Protein AF-A0A9D7X312-F1 (afdb_monomer)

Radius of gyration: 18.7 Å; Cα contacts (8 Å, |Δi|>4): 44; chains: 1; bounding box: 41×42×53 Å

Mean predicted aligned error: 10.69 Å

Nearest PDB structures (foldseek):
  6k4e-assembly1_A  TM=8.139E-01  e=5.461E-02  Pseudomonas aeruginosa
  6k4e-assembly1_B  TM=8.209E-01  e=1.145E-01 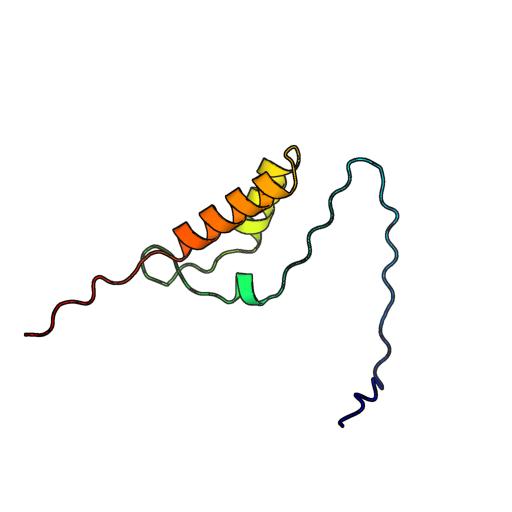 Pseudomonas aeruginosa
  3j94-assembly1_D  TM=6.516E-01  e=6.088E+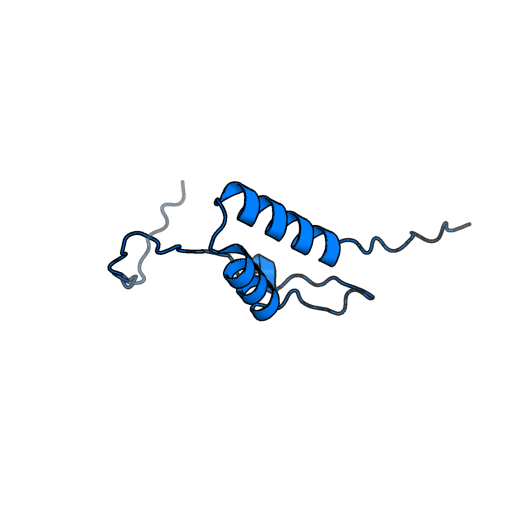00  Cricetulus griseus
  3j96-assembly1_F  TM=6.619E-01  e=6.513E+00  Cricetulus griseus

pLDDT: mean 76.4, std 15.76, range [38.5, 93.75]

Foldseek 3Di:
DDDPPPPDDDDDDDDDDDPLDDDDDDDCVQQPAFFADPSHDGPHPVVLVVLCVVCSPDDPVVSVVSSVVVSVVRHPPDDPPPPDD

Secondary structure (DSSP, 8-state):
-------SPPPP---PPPTT-------TTTTT-EESTTS-EE--HHHHHHHHHHHTTS-HHHHHHHHHHHHHHHH----------

Structure (mmCIF, N/CA/C/O backbone):
data_AF-A0A9D7X312-F1
#
_entry.id   AF-A0A9D7X312-F1
#
loop_
_atom_site.group_PDB
_atom_site.id
_atom_site.type_symbol
_atom_site.label_atom_id
_atom_site.label_alt_id
_atom_site.label_comp_id
_atom_site.label_asym_id
_atom_site.label_entity_id
_atom_site.label_seq_id
_atom_site.pdbx_PDB_ins_code
_atom_site.Cartn_x
_atom_site.Cartn_y
_atom_site.Cartn_z
_atom_site.occupancy
_atom_site.B_iso_or_equiv
_atom_site.auth_seq_id
_atom_site.auth_comp_id
_atom_site.auth_asym_id
_atom_site.auth_atom_id
_atom_site.pdbx_PDB_model_num
ATOM 1 N N . MET A 1 1 ? -4.517 -35.452 9.951 1.00 38.50 1 MET A N 1
ATOM 2 C CA . MET A 1 1 ? -5.177 -34.157 10.221 1.00 38.50 1 MET A CA 1
ATOM 3 C C . MET A 1 1 ? -4.402 -33.486 11.341 1.00 38.50 1 MET A C 1
ATOM 5 O O . MET A 1 1 ? -4.554 -33.884 12.486 1.00 38.50 1 MET A O 1
ATOM 9 N N . ALA A 1 2 ? -3.468 -32.591 11.012 1.00 43.06 2 ALA A N 1
ATOM 10 C CA . ALA A 1 2 ? -2.700 -31.870 12.023 1.00 43.06 2 ALA A CA 1
ATOM 11 C C . ALA A 1 2 ? -3.534 -30.674 12.490 1.00 43.06 2 ALA A C 1
ATOM 13 O O . ALA A 1 2 ? -3.745 -29.731 11.732 1.00 43.06 2 ALA A O 1
ATOM 14 N N . ILE A 1 3 ? -4.051 -30.747 13.714 1.00 51.75 3 ILE A N 1
ATOM 15 C CA . ILE A 1 3 ? -4.676 -29.607 14.381 1.00 51.75 3 ILE A CA 1
ATOM 16 C C . ILE A 1 3 ? -3.520 -28.724 14.845 1.00 51.75 3 ILE A C 1
ATOM 18 O O . ILE A 1 3 ? -2.736 -29.122 15.707 1.00 51.75 3 ILE A O 1
ATOM 22 N N . PHE A 1 4 ? -3.366 -27.553 14.228 1.00 60.28 4 PHE A N 1
ATOM 23 C CA . PHE A 1 4 ? -2.408 -26.550 14.674 1.00 60.28 4 PHE A CA 1
ATOM 24 C C . PHE A 1 4 ? -2.879 -26.028 16.038 1.00 60.28 4 PHE A C 1
ATOM 26 O O . PHE A 1 4 ? -3.738 -25.157 16.128 1.00 60.28 4 PHE A O 1
ATOM 33 N N . SER A 1 5 ? -2.362 -26.622 17.113 1.00 55.38 5 SER A N 1
ATOM 34 C CA . SER A 1 5 ? -2.526 -26.126 18.477 1.00 55.38 5 SER A CA 1
ATOM 35 C C . SER A 1 5 ? -1.747 -24.818 18.591 1.00 55.38 5 SER A C 1
ATOM 37 O O . SER A 1 5 ? -0.547 -24.821 18.871 1.00 55.38 5 SER A O 1
ATOM 39 N N . ALA A 1 6 ? -2.414 -23.697 18.329 1.00 58.78 6 ALA A N 1
ATOM 40 C CA . ALA A 1 6 ? -1.837 -22.373 18.484 1.00 58.78 6 ALA A CA 1
ATOM 41 C C . ALA A 1 6 ? -1.622 -22.061 19.976 1.00 58.78 6 ALA A C 1
ATOM 43 O O . ALA A 1 6 ? -2.455 -21.453 20.635 1.00 58.78 6 ALA A O 1
ATOM 44 N N . SER A 1 7 ? -0.493 -22.503 20.528 1.00 63.34 7 SER A N 1
ATOM 45 C CA . SER A 1 7 ? -0.105 -22.275 21.926 1.00 63.34 7 SER A CA 1
ATOM 46 C C . SER A 1 7 ? 0.732 -21.001 22.119 1.00 63.34 7 SER A C 1
ATOM 48 O O . SER A 1 7 ? 1.514 -20.907 23.064 1.00 63.34 7 SER A O 1
ATOM 50 N N . LYS A 1 8 ? 0.620 -20.017 21.218 1.00 62.56 8 LYS A N 1
ATOM 51 C CA . LYS A 1 8 ? 1.246 -18.693 21.352 1.00 62.56 8 LYS A CA 1
ATOM 52 C C . LYS A 1 8 ? 0.156 -17.638 21.249 1.00 62.56 8 LYS A C 1
ATOM 54 O O . LYS A 1 8 ? -0.524 -17.576 20.233 1.00 62.56 8 LYS A O 1
ATOM 59 N N . GLY A 1 9 ? -0.007 -16.845 22.307 1.00 77.50 9 GLY A N 1
ATOM 60 C CA . GLY A 1 9 ? -0.998 -15.774 22.354 1.00 77.50 9 GLY A CA 1
ATOM 61 C C . GLY A 1 9 ? -0.818 -14.817 21.178 1.00 77.50 9 GLY A C 1
ATOM 62 O O . GLY A 1 9 ? 0.271 -14.283 20.971 1.00 77.50 9 GLY A O 1
ATOM 63 N N . TYR A 1 10 ? -1.878 -14.635 20.399 1.00 83.19 10 TYR A N 1
ATOM 64 C CA . TYR A 1 10 ? -1.964 -13.565 19.416 1.00 83.19 10 TYR A CA 1
ATOM 65 C C . TYR A 1 10 ? -2.388 -12.283 20.129 1.00 83.19 10 TYR A C 1
ATOM 67 O O . TYR A 1 10 ? -3.063 -12.329 21.158 1.00 83.19 10 TYR A O 1
ATOM 75 N N . LYS A 1 11 ? -1.959 -11.138 19.599 1.00 87.44 11 LYS A N 1
ATOM 76 C CA . LYS A 1 11 ? -2.420 -9.833 20.059 1.00 87.44 11 LYS A CA 1
ATOM 77 C C . LYS A 1 11 ? -3.422 -9.307 19.046 1.00 87.44 11 LYS A C 1
ATOM 79 O O . LYS A 1 11 ? -3.077 -9.160 17.875 1.00 87.44 11 LYS A O 1
ATOM 84 N N . ASP A 1 12 ? -4.621 -8.997 19.515 1.00 89.94 12 ASP A N 1
ATOM 85 C CA . ASP A 1 12 ? -5.620 -8.337 18.687 1.00 89.94 12 ASP A CA 1
ATOM 86 C C . ASP A 1 12 ? -5.240 -6.866 18.490 1.00 89.94 12 ASP A C 1
ATOM 88 O O . ASP A 1 12 ? -4.807 -6.172 19.417 1.00 89.94 12 ASP A O 1
ATOM 92 N N . HIS A 1 13 ? -5.387 -6.400 17.254 1.00 88.94 13 HIS A N 1
ATOM 93 C CA . HIS A 1 13 ? -5.190 -5.011 16.867 1.00 88.94 13 HIS A CA 1
ATOM 94 C C . HIS A 1 13 ? -6.522 -4.473 16.350 1.00 88.94 13 HIS A C 1
ATOM 96 O O . HIS A 1 13 ? -6.957 -4.838 15.260 1.00 88.94 13 HIS A O 1
ATOM 102 N N . CYS A 1 14 ? -7.170 -3.623 17.143 1.00 91.94 14 CYS A N 1
ATOM 103 C CA . CYS A 1 14 ? -8.410 -2.952 16.761 1.00 91.94 14 CYS A CA 1
ATOM 104 C C . CYS A 1 14 ? -8.084 -1.573 16.180 1.00 91.94 14 CYS A C 1
ATOM 106 O O . CYS A 1 14 ? -7.291 -0.829 16.759 1.00 91.94 14 CYS A O 1
ATOM 108 N N . LEU A 1 15 ? -8.688 -1.252 15.039 1.00 92.06 15 LEU A N 1
ATOM 109 C CA . LEU A 1 15 ? -8.547 0.021 14.340 1.00 92.06 15 LEU A CA 1
ATOM 110 C C . LEU A 1 15 ? -9.950 0.517 13.991 1.00 92.06 15 LEU A C 1
ATOM 112 O O . LEU A 1 15 ? -10.728 -0.232 13.398 1.00 92.06 15 LEU A O 1
ATOM 116 N N . ASP A 1 16 ? -10.256 1.763 14.337 1.00 93.75 16 ASP A N 1
ATOM 117 C CA . ASP A 1 16 ? -11.499 2.411 13.925 1.00 93.75 16 ASP A CA 1
ATOM 118 C C . ASP A 1 16 ? -11.312 2.991 12.520 1.00 93.75 16 ASP A C 1
ATOM 120 O O . ASP A 1 16 ? -10.480 3.874 12.319 1.00 93.75 16 ASP A O 1
ATOM 124 N N . LEU A 1 17 ? -12.070 2.482 11.547 1.00 90.94 17 LEU A N 1
ATOM 125 C CA . LEU A 1 17 ? -12.022 2.937 10.155 1.00 90.94 17 LEU A CA 1
ATOM 126 C C . LEU A 1 17 ? -13.146 3.936 9.875 1.00 90.94 17 LEU A C 1
ATOM 128 O O . LEU A 1 17 ? -14.291 3.725 10.281 1.00 90.94 17 LEU A O 1
ATOM 132 N N . GLN A 1 18 ? -12.822 5.006 9.156 1.00 93.56 18 GLN A N 1
ATOM 133 C CA . GLN A 1 18 ? -13.768 6.012 8.688 1.00 93.56 18 GLN A CA 1
ATOM 134 C C . GLN A 1 18 ? -14.090 5.823 7.204 1.00 93.56 18 GLN A C 1
ATOM 136 O O . GLN A 1 18 ? -13.385 5.148 6.453 1.00 93.56 18 GLN A O 1
ATOM 141 N N . ASN A 1 19 ? -15.189 6.434 6.761 1.00 88.31 19 ASN A N 1
ATOM 142 C CA . ASN A 1 19 ? -15.540 6.420 5.347 1.00 88.31 19 ASN A CA 1
ATOM 143 C C . ASN A 1 19 ? -14.467 7.151 4.524 1.00 88.31 19 ASN A C 1
ATOM 145 O O . ASN A 1 19 ? -14.138 8.298 4.822 1.00 88.31 19 ASN A O 1
ATOM 149 N N . GLY A 1 20 ? -13.966 6.493 3.479 1.00 85.31 20 GLY A N 1
ATOM 150 C CA . GLY A 1 20 ? -12.842 6.970 2.670 1.00 85.31 20 GLY A CA 1
ATOM 151 C C . GLY A 1 20 ? -11.488 6.361 3.050 1.00 85.31 20 GLY A C 1
ATOM 152 O O . GLY A 1 20 ? -10.551 6.471 2.262 1.00 85.31 20 GLY A O 1
ATOM 153 N N . ASP A 1 21 ? -11.382 5.666 4.187 1.00 87.94 21 ASP A N 1
ATOM 154 C CA . ASP A 1 21 ? -10.153 4.959 4.549 1.00 87.94 21 ASP A CA 1
ATOM 155 C C . ASP A 1 21 ? -9.967 3.694 3.703 1.00 87.94 21 ASP A C 1
ATOM 157 O O . ASP A 1 21 ? -10.916 2.975 3.382 1.00 87.94 21 ASP A O 1
ATOM 161 N N . SER A 1 22 ? -8.711 3.394 3.367 1.00 86.81 22 SER A N 1
ATOM 162 C CA . SER A 1 22 ? -8.324 2.193 2.623 1.00 86.81 22 SER A CA 1
ATOM 163 C C . SER A 1 22 ? -7.249 1.417 3.374 1.00 86.81 22 SER A C 1
ATOM 165 O O . SER A 1 22 ? -6.218 1.974 3.753 1.00 86.81 22 SER A O 1
ATOM 167 N N . LEU A 1 23 ? -7.474 0.115 3.568 1.00 88.31 23 LEU A N 1
ATOM 168 C CA . LEU A 1 23 ? -6.536 -0.787 4.234 1.00 88.31 23 LEU A CA 1
ATOM 169 C C . LEU A 1 23 ? -5.876 -1.723 3.218 1.00 88.31 23 LEU A C 1
ATOM 171 O O . LEU A 1 23 ? -6.559 -2.444 2.492 1.00 88.31 23 LEU A O 1
ATOM 175 N N . TYR A 1 24 ? -4.544 -1.762 3.225 1.00 87.19 24 TYR A N 1
ATOM 176 C CA . TYR A 1 24 ? -3.750 -2.625 2.352 1.00 87.19 24 TYR A CA 1
ATOM 177 C C . TYR A 1 24 ? -2.938 -3.622 3.176 1.00 87.19 24 TYR A C 1
ATOM 179 O O . TYR A 1 24 ? -2.234 -3.250 4.113 1.00 87.19 24 TYR A O 1
ATOM 187 N N . LEU A 1 25 ? -3.018 -4.898 2.801 1.00 87.31 25 LEU A N 1
ATOM 188 C CA . LEU A 1 25 ? -2.292 -6.001 3.426 1.00 87.31 25 LEU A CA 1
ATOM 189 C C . LEU A 1 25 ? -1.455 -6.705 2.363 1.00 87.31 25 LEU A C 1
ATOM 191 O O . LEU A 1 25 ? -1.965 -7.103 1.317 1.00 87.31 25 LEU A O 1
ATOM 195 N N . PHE A 1 26 ? -0.169 -6.883 2.639 1.00 84.69 26 PHE A N 1
ATOM 196 C CA . PHE A 1 26 ? 0.750 -7.582 1.749 1.00 84.69 26 PHE A CA 1
ATOM 197 C C . PHE A 1 26 ? 1.688 -8.485 2.545 1.00 84.69 26 PHE A C 1
ATOM 199 O O . PHE A 1 26 ? 2.022 -8.219 3.696 1.00 84.69 26 PHE A O 1
ATOM 206 N N . SER A 1 27 ? 2.111 -9.575 1.909 1.00 85.19 27 SER A N 1
ATOM 207 C CA . SER A 1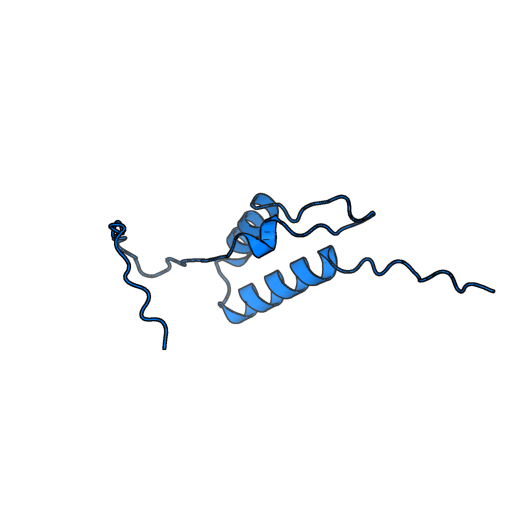 27 ? 3.088 -10.506 2.478 1.00 85.19 27 SER A CA 1
ATOM 208 C C . SER A 1 27 ? 4.523 -10.065 2.188 1.00 85.19 27 SER A C 1
ATOM 210 O O . SER A 1 27 ? 4.790 -9.470 1.138 1.00 85.19 27 SER A O 1
ATOM 212 N N . ASP A 1 28 ? 5.467 -10.502 3.022 1.00 80.12 28 ASP A N 1
ATOM 213 C CA . ASP A 1 28 ? 6.908 -10.289 2.817 1.00 80.12 28 ASP A CA 1
ATOM 214 C C . ASP A 1 28 ? 7.424 -10.854 1.477 1.00 80.12 28 ASP A C 1
ATOM 216 O O . ASP A 1 28 ? 8.477 -10.463 0.968 1.00 80.12 28 ASP A O 1
ATOM 220 N N . GLY A 1 29 ? 6.652 -11.741 0.840 1.00 80.81 29 GLY A N 1
ATOM 221 C CA . GLY A 1 29 ? 6.942 -12.268 -0.489 1.00 80.81 29 GLY A CA 1
ATOM 222 C C . GLY A 1 29 ? 7.119 -11.192 -1.565 1.00 80.81 29 GLY A C 1
ATOM 223 O O . GLY A 1 29 ? 7.828 -11.444 -2.534 1.00 80.81 29 GLY A O 1
ATOM 224 N N . ILE A 1 30 ? 6.540 -9.996 -1.420 1.00 76.50 30 ILE A N 1
ATOM 225 C CA . ILE A 1 30 ? 6.732 -8.894 -2.381 1.00 76.50 30 ILE A CA 1
ATOM 226 C C . ILE A 1 30 ? 8.121 -8.252 -2.233 1.00 76.50 30 ILE A C 1
ATOM 228 O O . ILE A 1 30 ? 8.817 -8.053 -3.228 1.00 76.50 30 ILE A O 1
ATOM 232 N N . ILE A 1 31 ? 8.559 -7.981 -1.001 1.00 72.38 31 ILE A N 1
ATOM 233 C CA . ILE A 1 31 ? 9.820 -7.272 -0.713 1.00 72.38 31 ILE A CA 1
ATOM 234 C C . ILE A 1 31 ? 11.064 -8.162 -0.846 1.00 72.38 31 ILE A C 1
ATOM 236 O O . ILE A 1 31 ? 12.175 -7.665 -1.054 1.00 72.38 31 ILE A O 1
ATOM 240 N N . HIS A 1 32 ? 10.897 -9.483 -0.727 1.00 72.19 32 HIS A N 1
ATOM 241 C CA . HIS A 1 32 ? 11.992 -10.450 -0.830 1.00 72.19 32 HIS A CA 1
ATOM 242 C C . HIS A 1 32 ? 12.315 -10.880 -2.266 1.00 72.19 32 HIS A C 1
ATOM 244 O O . HIS A 1 32 ? 13.292 -11.600 -2.477 1.00 72.19 32 HIS A O 1
ATOM 250 N N . GLN A 1 33 ? 11.546 -10.433 -3.263 1.00 74.44 33 GLN A N 1
ATOM 251 C CA . GLN A 1 33 ? 11.832 -10.737 -4.662 1.00 74.44 33 GLN A CA 1
ATOM 252 C C . GLN A 1 33 ? 12.942 -9.834 -5.223 1.00 74.44 33 GLN A C 1
ATOM 254 O O . GLN A 1 33 ? 13.011 -8.631 -4.958 1.00 74.44 33 GLN A O 1
ATOM 259 N N . PHE A 1 34 ? 13.806 -10.428 -6.046 1.00 69.69 34 PHE A N 1
ATOM 260 C CA . PHE A 1 34 ? 14.857 -9.735 -6.789 1.00 69.69 34 PHE A CA 1
ATOM 261 C C . PHE A 1 34 ? 14.460 -9.613 -8.266 1.00 69.69 34 PHE A C 1
ATOM 263 O O . PHE A 1 34 ? 14.019 -10.589 -8.871 1.00 69.69 34 PHE A O 1
ATOM 270 N N . GLY A 1 35 ? 14.627 -8.419 -8.839 1.00 71.81 35 GLY A N 1
ATOM 271 C CA . GLY A 1 35 ? 14.231 -8.092 -10.211 1.00 71.81 35 GLY A CA 1
ATOM 272 C C . GLY A 1 35 ? 14.911 -6.817 -10.732 1.00 71.81 35 GLY A C 1
ATOM 273 O O . GLY A 1 35 ? 15.992 -6.431 -10.264 1.00 71.81 35 GLY A O 1
ATOM 274 N N . GLY A 1 36 ? 14.288 -6.156 -11.711 1.00 68.56 36 GLY A N 1
ATOM 275 C CA . GLY A 1 36 ? 14.770 -4.920 -12.338 1.00 68.56 36 GLY A CA 1
ATOM 276 C C . GLY A 1 36 ? 15.994 -5.088 -13.249 1.00 68.56 36 GLY A C 1
ATOM 277 O O . GLY A 1 36 ? 16.499 -6.193 -13.416 1.00 68.56 36 GLY A O 1
ATOM 278 N N . GLY A 1 37 ? 16.480 -3.958 -13.795 1.00 58.44 37 GLY A N 1
ATOM 279 C CA . GLY A 1 37 ? 17.597 -3.776 -14.757 1.00 58.44 37 GLY A CA 1
ATOM 280 C C . GLY A 1 37 ? 18.595 -4.930 -14.925 1.00 58.44 37 GLY A C 1
ATOM 281 O O . GLY A 1 37 ? 18.845 -5.381 -16.035 1.00 58.44 37 GLY A O 1
ATOM 282 N N . ASN A 1 38 ? 19.139 -5.411 -13.805 1.00 58.84 38 ASN A N 1
ATOM 283 C CA . ASN A 1 38 ? 20.153 -6.465 -13.744 1.00 58.84 38 ASN A CA 1
ATOM 284 C C . ASN A 1 38 ? 19.846 -7.533 -12.667 1.00 58.84 38 ASN A C 1
ATOM 286 O O . ASN A 1 38 ? 20.771 -8.136 -12.126 1.00 58.84 38 ASN A O 1
ATOM 290 N N . GLY A 1 39 ? 18.586 -7.697 -12.245 1.00 59.81 39 GLY A N 1
ATOM 291 C CA . GLY A 1 39 ? 18.192 -8.604 -11.151 1.00 59.81 39 GLY A CA 1
ATOM 292 C C . GLY A 1 39 ? 18.658 -8.169 -9.752 1.00 59.81 39 GLY A C 1
ATOM 293 O O . GLY A 1 39 ? 18.534 -8.918 -8.791 1.00 59.81 39 GLY A O 1
ATOM 294 N N . ARG A 1 40 ? 19.229 -6.964 -9.621 1.00 58.09 40 ARG A N 1
ATOM 295 C CA . ARG A 1 40 ? 19.831 -6.449 -8.375 1.00 58.09 40 ARG A CA 1
ATOM 296 C C . ARG A 1 40 ? 18.935 -5.483 -7.604 1.00 58.09 40 ARG A C 1
ATOM 298 O O . ARG A 1 40 ? 19.329 -5.014 -6.540 1.00 58.09 40 ARG A O 1
ATOM 305 N N . LYS A 1 41 ? 17.755 -5.149 -8.128 1.00 67.44 41 LYS A N 1
ATOM 306 C CA . LYS A 1 41 ? 16.857 -4.180 -7.500 1.00 67.44 41 LYS A CA 1
ATOM 307 C C . LYS A 1 41 ? 15.742 -4.945 -6.803 1.00 67.44 41 LYS A C 1
ATOM 309 O O . LYS A 1 41 ? 14.929 -5.565 -7.476 1.00 67.44 41 LYS A O 1
ATOM 314 N N . LYS A 1 42 ? 15.714 -4.908 -5.469 1.00 71.62 42 LYS A N 1
ATOM 315 C CA . LYS A 1 42 ? 14.550 -5.353 -4.690 1.00 71.62 42 LYS A CA 1
ATOM 316 C C . LYS A 1 42 ? 13.364 -4.447 -5.012 1.00 71.62 42 LYS A C 1
ATOM 318 O O . LYS A 1 42 ? 13.564 -3.241 -5.190 1.00 71.62 42 LYS A O 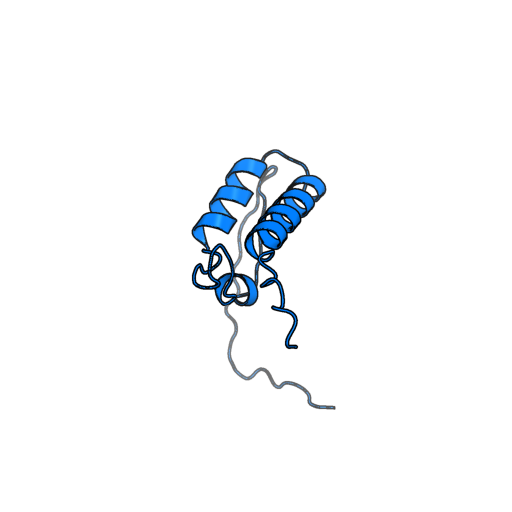1
ATOM 323 N N . PHE A 1 43 ? 12.163 -5.009 -5.066 1.00 75.50 43 PHE A N 1
ATOM 324 C CA . PHE A 1 43 ? 10.954 -4.197 -5.061 1.00 75.50 43 PHE A CA 1
ATOM 325 C C . PHE A 1 43 ? 10.831 -3.610 -3.657 1.00 75.50 43 PHE A C 1
ATOM 327 O O . PHE A 1 43 ? 10.607 -4.336 -2.688 1.00 75.50 43 PHE A O 1
ATOM 334 N N . SER A 1 44 ? 11.142 -2.324 -3.508 1.00 78.94 44 SER A N 1
ATOM 335 C CA . SER A 1 44 ? 11.192 -1.729 -2.178 1.00 78.94 44 SER A CA 1
ATOM 336 C C . SER A 1 44 ? 9.780 -1.518 -1.651 1.00 78.94 44 SER A C 1
ATOM 338 O O . SER A 1 44 ? 8.882 -1.144 -2.401 1.00 78.94 44 SER A O 1
ATOM 340 N N . LEU A 1 45 ? 9.611 -1.670 -0.335 1.00 81.81 45 LEU A N 1
ATOM 341 C CA . LEU A 1 45 ? 8.363 -1.310 0.337 1.00 81.81 45 LEU A CA 1
ATOM 342 C C . LEU A 1 45 ? 7.938 0.122 -0.017 1.00 81.81 45 LEU A C 1
ATOM 344 O O . LEU A 1 45 ? 6.778 0.359 -0.311 1.00 81.81 45 LEU A O 1
ATOM 348 N N . LYS A 1 46 ? 8.914 1.032 -0.102 1.00 83.81 46 LYS A N 1
ATOM 349 C CA . LYS A 1 46 ? 8.702 2.413 -0.535 1.00 83.81 46 LYS A CA 1
ATOM 350 C C . LYS A 1 46 ? 8.050 2.527 -1.921 1.00 83.81 46 LYS A C 1
ATOM 352 O O . LYS A 1 46 ? 7.146 3.319 -2.097 1.00 83.81 46 LYS A O 1
ATOM 357 N N . GLN A 1 47 ? 8.475 1.731 -2.907 1.00 83.31 47 GLN A N 1
ATOM 358 C CA . GLN A 1 47 ? 7.852 1.768 -4.239 1.00 83.31 47 GLN A CA 1
ATOM 359 C C . GLN A 1 47 ? 6.400 1.295 -4.195 1.00 83.31 47 GLN A C 1
ATOM 361 O O . GLN A 1 47 ? 5.563 1.854 -4.895 1.00 83.31 47 GLN A O 1
ATOM 366 N N . LEU A 1 48 ? 6.105 0.282 -3.373 1.00 85.88 48 LEU A N 1
ATOM 367 C CA . LEU A 1 48 ? 4.740 -0.198 -3.180 1.00 85.88 48 LEU A CA 1
ATOM 368 C C . LEU A 1 48 ? 3.866 0.866 -2.510 1.00 85.88 48 LEU A C 1
ATOM 370 O O . LEU A 1 48 ? 2.778 1.138 -3.001 1.00 85.88 48 LEU A O 1
ATOM 374 N N . THR A 1 49 ? 4.340 1.476 -1.421 1.00 87.81 49 THR A N 1
ATOM 375 C CA . THR A 1 49 ? 3.586 2.511 -0.701 1.00 87.81 49 THR A CA 1
ATOM 376 C C . THR A 1 49 ? 3.370 3.744 -1.567 1.00 87.81 49 THR A C 1
ATOM 378 O O . THR A 1 49 ? 2.237 4.192 -1.669 1.00 87.81 49 THR A O 1
ATOM 381 N N . ASP A 1 50 ? 4.401 4.218 -2.275 1.00 89.62 50 ASP A N 1
ATOM 382 C CA . ASP A 1 50 ? 4.297 5.382 -3.164 1.00 89.62 50 ASP A CA 1
ATOM 383 C C . ASP A 1 50 ? 3.263 5.131 -4.287 1.00 89.62 50 ASP A C 1
ATOM 385 O O . ASP A 1 50 ? 2.493 6.022 -4.640 1.00 89.62 50 ASP A O 1
ATOM 389 N N . LEU A 1 51 ? 3.203 3.905 -4.832 1.00 88.44 51 LEU A N 1
ATOM 390 C CA . LEU A 1 51 ? 2.190 3.516 -5.822 1.00 88.44 51 LEU A CA 1
ATOM 391 C C . LEU A 1 51 ? 0.778 3.515 -5.227 1.00 88.44 51 LEU A C 1
ATOM 393 O O . LEU A 1 51 ? -0.146 4.035 -5.847 1.00 88.44 51 LEU A O 1
ATOM 397 N N . LEU A 1 52 ? 0.601 2.928 -4.043 1.00 89.62 52 LEU A N 1
ATOM 398 C CA . LEU A 1 52 ? -0.705 2.868 -3.387 1.00 89.62 52 LEU A CA 1
ATOM 399 C C . LEU A 1 52 ? -1.204 4.267 -3.012 1.00 89.62 52 LEU A C 1
ATOM 401 O O . LEU A 1 52 ? -2.363 4.576 -3.260 1.00 89.62 52 LEU A O 1
ATOM 405 N N . GLU A 1 53 ? -0.331 5.130 -2.492 1.00 88.81 53 GLU A N 1
ATOM 406 C CA . GLU A 1 53 ? -0.653 6.522 -2.162 1.00 88.81 53 GLU A CA 1
ATOM 407 C C . GLU A 1 53 ? -1.032 7.329 -3.407 1.00 88.81 53 GLU A C 1
ATOM 409 O O . GLU A 1 53 ? -2.023 8.058 -3.394 1.00 88.81 53 GLU A O 1
ATOM 414 N N . HIS A 1 54 ? -0.291 7.168 -4.508 1.00 91.81 54 HIS A N 1
ATOM 415 C CA . HIS A 1 54 ? -0.579 7.884 -5.750 1.00 91.81 54 HIS A CA 1
ATOM 416 C C . HIS A 1 54 ? -1.935 7.496 -6.352 1.00 91.81 54 HIS A C 1
ATOM 418 O O . HIS A 1 54 ? -2.613 8.338 -6.942 1.00 91.81 54 HIS A O 1
ATOM 424 N N . HIS A 1 55 ? -2.345 6.236 -6.183 1.00 88.62 55 HIS A N 1
ATOM 425 C CA . HIS A 1 55 ? -3.595 5.715 -6.731 1.00 88.62 55 HIS A CA 1
ATOM 426 C C . HIS A 1 55 ? -4.736 5.607 -5.709 1.00 88.62 55 HIS A C 1
ATOM 428 O O . HIS A 1 55 ? -5.810 5.141 -6.074 1.00 88.62 55 HIS A O 1
ATOM 434 N N . ALA A 1 56 ? -4.558 6.084 -4.473 1.00 86.94 56 ALA A N 1
ATOM 435 C CA . ALA A 1 56 ? -5.516 5.902 -3.376 1.00 86.94 56 ALA A CA 1
ATOM 436 C C . ALA A 1 56 ? -6.925 6.467 -3.649 1.00 86.94 56 ALA A C 1
ATOM 438 O O . ALA A 1 56 ? -7.890 6.015 -3.045 1.00 86.94 56 ALA A O 1
ATOM 439 N N . ASN A 1 57 ? -7.051 7.433 -4.566 1.00 88.00 57 ASN A N 1
ATOM 440 C CA . ASN A 1 57 ? -8.332 8.044 -4.945 1.00 88.00 57 ASN A CA 1
ATOM 441 C C . ASN A 1 57 ? -9.077 7.295 -6.068 1.00 88.00 57 ASN A C 1
ATOM 443 O O . ASN A 1 57 ? -10.134 7.749 -6.506 1.00 88.00 57 ASN A O 1
ATOM 447 N N . HIS A 1 58 ? -8.519 6.199 -6.582 1.00 88.38 58 HIS A N 1
ATOM 448 C CA . HIS A 1 58 ? -9.150 5.377 -7.612 1.00 88.38 58 HIS A CA 1
ATOM 449 C C . HIS A 1 58 ? -9.901 4.189 -7.006 1.00 88.38 58 HIS A C 1
ATOM 451 O O . HIS A 1 58 ? -9.754 3.868 -5.829 1.00 88.38 58 HIS A O 1
ATOM 457 N N . ASP A 1 59 ? -10.708 3.513 -7.824 1.00 90.06 59 ASP A N 1
ATOM 458 C CA . ASP A 1 59 ? -11.308 2.250 -7.412 1.00 90.06 59 ASP A CA 1
ATOM 459 C C . ASP A 1 59 ? -10.239 1.163 -7.174 1.00 90.06 59 ASP A C 1
ATOM 461 O O . ASP A 1 59 ? -9.120 1.190 -7.700 1.00 90.06 59 ASP A O 1
ATOM 465 N N . LEU A 1 60 ? -10.590 0.177 -6.346 1.00 87.12 60 LEU A N 1
ATOM 466 C CA . LEU A 1 60 ? -9.680 -0.910 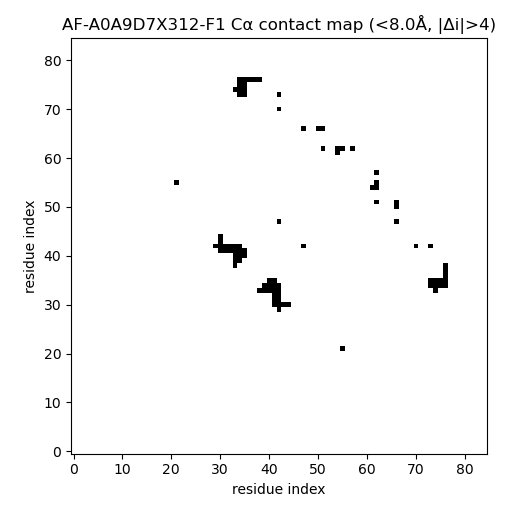-5.979 1.00 87.12 60 LEU A CA 1
ATOM 467 C C . LEU A 1 60 ? -9.234 -1.739 -7.193 1.00 87.12 60 LEU A C 1
ATOM 469 O O . LEU A 1 60 ? -8.148 -2.320 -7.175 1.00 87.12 60 LEU A O 1
ATOM 473 N N . GLU A 1 61 ? -10.048 -1.796 -8.249 1.00 91.31 61 GLU A N 1
ATOM 474 C CA . GLU A 1 61 ? -9.724 -2.522 -9.476 1.00 91.31 61 GLU A CA 1
ATOM 475 C C . GLU A 1 61 ? -8.595 -1.833 -10.251 1.00 91.31 61 GLU A C 1
ATOM 477 O O . GLU A 1 61 ? -7.636 -2.488 -10.667 1.00 91.31 61 GLU A O 1
ATOM 482 N N . HIS A 1 62 ? -8.644 -0.508 -10.367 1.00 90.31 62 HIS A N 1
ATOM 483 C CA . HIS A 1 62 ? -7.610 0.313 -10.976 1.00 90.31 62 HIS A CA 1
ATOM 484 C C . HIS A 1 62 ? -6.315 0.284 -10.168 1.00 90.31 62 HIS A C 1
ATOM 486 O O . HIS A 1 62 ? -5.233 0.153 -10.751 1.00 90.31 62 HIS A O 1
ATOM 492 N N . ILE A 1 63 ? -6.410 0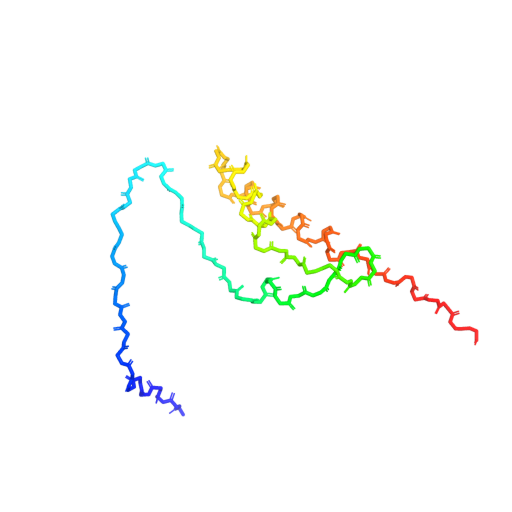.360 -8.836 1.00 89.75 63 ILE A N 1
ATOM 493 C CA . ILE A 1 63 ? -5.248 0.240 -7.945 1.00 89.75 63 ILE A CA 1
ATOM 494 C C . ILE A 1 63 ? -4.589 -1.120 -8.164 1.00 89.75 63 ILE A C 1
ATOM 496 O O . ILE A 1 63 ? -3.397 -1.182 -8.466 1.00 89.75 63 ILE A O 1
ATOM 500 N N . LYS A 1 64 ? -5.373 -2.205 -8.131 1.00 90.12 64 LYS A N 1
ATOM 501 C CA . LYS A 1 64 ? -4.885 -3.562 -8.392 1.00 90.12 64 LYS A CA 1
ATOM 502 C C . LYS A 1 64 ? -4.215 -3.667 -9.761 1.00 90.12 64 LYS A C 1
ATOM 504 O O . LYS A 1 64 ? -3.084 -4.136 -9.844 1.00 90.12 64 LYS A O 1
ATOM 509 N N . ALA A 1 65 ? -4.884 -3.229 -10.826 1.00 92.12 65 ALA A N 1
ATOM 510 C CA . ALA A 1 65 ? -4.358 -3.309 -12.186 1.00 92.12 65 ALA A CA 1
ATOM 511 C C . ALA A 1 65 ? -3.038 -2.536 -12.335 1.00 92.12 65 ALA A C 1
ATOM 513 O O . ALA A 1 65 ? -2.098 -3.018 -12.971 1.00 92.12 65 ALA A O 1
ATOM 514 N N . THR A 1 66 ? -2.943 -1.360 -11.714 1.00 90.12 66 THR A N 1
ATOM 515 C CA . THR A 1 66 ? -1.747 -0.517 -11.780 1.00 90.12 66 THR A CA 1
ATOM 516 C C . THR A 1 66 ? -0.598 -1.089 -10.955 1.00 90.12 66 THR A C 1
ATOM 518 O O . THR A 1 66 ? 0.532 -1.143 -11.447 1.00 90.12 66 THR A O 1
ATOM 521 N N . THR A 1 67 ? -0.867 -1.590 -9.746 1.00 88.00 67 THR A N 1
ATOM 522 C CA . THR A 1 67 ? 0.133 -2.286 -8.923 1.00 88.00 67 THR A CA 1
ATOM 523 C C . THR A 1 67 ? 0.621 -3.567 -9.603 1.00 88.00 67 THR A C 1
ATOM 525 O O . THR A 1 67 ? 1.831 -3.782 -9.680 1.00 88.00 67 THR A O 1
ATOM 528 N N . ASP A 1 68 ? -0.282 -4.378 -10.168 1.00 88.50 68 ASP A N 1
ATOM 529 C CA . ASP A 1 68 ? 0.057 -5.599 -10.911 1.00 88.50 68 ASP A CA 1
ATOM 530 C C . ASP A 1 68 ? 0.944 -5.271 -12.118 1.00 88.50 68 ASP A C 1
ATOM 532 O O . ASP A 1 68 ? 1.957 -5.934 -12.357 1.00 88.50 68 ASP A O 1
ATOM 536 N N . LYS A 1 69 ? 0.600 -4.222 -12.872 1.00 88.88 69 LYS A N 1
ATOM 537 C CA . LYS A 1 69 ? 1.402 -3.763 -14.006 1.00 88.88 69 LYS A CA 1
ATOM 538 C C . LYS A 1 69 ? 2.791 -3.309 -13.555 1.00 88.88 69 LYS A C 1
ATOM 540 O O . LYS A 1 69 ? 3.780 -3.817 -14.072 1.00 88.88 69 LYS A O 1
ATOM 545 N N . ALA A 1 70 ? 2.881 -2.417 -12.568 1.00 86.44 70 ALA A N 1
ATOM 546 C CA . ALA A 1 70 ? 4.157 -1.906 -12.066 1.00 86.44 70 ALA A CA 1
ATOM 547 C C . ALA A 1 70 ? 5.063 -3.024 -11.522 1.00 86.44 70 ALA A C 1
ATOM 549 O O . ALA A 1 70 ? 6.275 -3.025 -11.751 1.00 86.44 70 ALA A O 1
ATOM 550 N N . PHE A 1 71 ? 4.473 -4.006 -10.841 1.00 85.25 71 PHE A N 1
ATOM 551 C CA . PHE A 1 71 ? 5.180 -5.181 -10.351 1.00 85.25 71 PHE A CA 1
ATOM 552 C C . PHE A 1 71 ? 5.683 -6.073 -11.494 1.00 85.25 71 PHE A C 1
ATOM 554 O O . PHE A 1 71 ? 6.845 -6.486 -11.494 1.00 85.25 71 PHE A O 1
ATOM 561 N N . ASN A 1 72 ? 4.841 -6.348 -12.493 1.00 84.31 72 ASN A N 1
ATOM 562 C CA . ASN A 1 72 ? 5.226 -7.139 -13.660 1.00 84.31 72 ASN A CA 1
ATOM 563 C C . ASN A 1 72 ? 6.301 -6.441 -14.500 1.00 84.31 72 ASN A C 1
ATOM 565 O O . ASN A 1 72 ? 7.257 -7.100 -14.900 1.00 84.31 72 ASN A O 1
ATOM 569 N N . ASP A 1 73 ? 6.201 -5.128 -14.701 1.00 83.56 73 ASP A N 1
ATOM 570 C CA . ASP A 1 73 ? 7.199 -4.322 -15.411 1.00 83.56 73 ASP A CA 1
ATOM 571 C C . ASP A 1 73 ? 8.548 -4.343 -14.677 1.00 83.56 73 ASP A C 1
ATOM 573 O O . ASP A 1 73 ? 9.599 -4.539 -15.289 1.00 83.56 73 ASP A O 1
ATOM 577 N N . TRP A 1 74 ? 8.538 -4.231 -13.343 1.00 81.88 74 TRP A N 1
ATOM 578 C CA . TRP A 1 74 ? 9.746 -4.386 -12.528 1.00 81.88 74 TRP A CA 1
ATOM 579 C C . TRP A 1 74 ? 10.340 -5.804 -12.618 1.00 81.88 74 TRP A C 1
ATOM 581 O O . TRP A 1 74 ? 11.566 -5.968 -12.643 1.00 81.88 74 TRP A O 1
ATOM 591 N N . LYS A 1 75 ? 9.494 -6.836 -12.687 1.00 77.12 75 LYS A N 1
ATOM 592 C CA . LYS A 1 75 ? 9.908 -8.241 -12.811 1.00 77.12 75 LYS A CA 1
ATOM 593 C C . LYS A 1 75 ? 10.430 -8.578 -14.211 1.00 77.12 75 LYS A C 1
ATOM 595 O O . LYS A 1 75 ? 11.297 -9.441 -14.354 1.00 77.12 75 LYS A O 1
ATOM 600 N N . ALA A 1 76 ? 9.908 -7.923 -15.244 1.00 64.69 76 ALA A N 1
ATOM 601 C CA . ALA A 1 76 ? 10.154 -8.229 -16.645 1.00 64.69 76 ALA A CA 1
ATOM 602 C C . ALA A 1 76 ? 11.501 -7.685 -17.150 1.00 64.69 76 ALA A C 1
ATOM 604 O O . ALA A 1 76 ? 11.572 -6.837 -18.031 1.00 64.69 76 ALA A O 1
ATOM 605 N N . ILE A 1 77 ? 12.592 -8.293 -16.681 1.00 59.75 77 ILE A N 1
ATOM 606 C CA . ILE A 1 77 ? 13.780 -8.503 -17.512 1.00 59.75 77 ILE A CA 1
ATOM 607 C C . ILE A 1 77 ? 13.986 -10.004 -17.598 1.00 59.75 77 ILE A C 1
ATOM 609 O O . ILE A 1 77 ? 14.674 -10.631 -16.796 1.00 59.75 77 ILE A O 1
ATOM 613 N N . ARG A 1 78 ? 13.342 -10.608 -18.600 1.00 51.88 78 ARG A N 1
ATOM 614 C CA . ARG A 1 78 ? 13.782 -11.910 -19.091 1.00 51.88 78 ARG A CA 1
ATOM 615 C C . ARG A 1 78 ? 15.129 -11.644 -19.740 1.00 51.88 78 ARG A C 1
ATOM 617 O O . ARG A 1 78 ? 15.184 -11.004 -20.788 1.00 51.88 78 ARG A O 1
ATOM 624 N N . THR A 1 79 ? 16.204 -12.120 -19.118 1.00 47.38 79 THR A N 1
ATOM 625 C CA . THR A 1 79 ? 17.468 -12.374 -19.806 1.00 47.38 79 THR A CA 1
ATOM 626 C C . THR A 1 79 ? 17.099 -12.928 -21.177 1.00 47.38 79 THR A C 1
ATOM 628 O O . THR A 1 79 ? 16.415 -13.956 -21.247 1.00 47.38 79 THR A O 1
ATOM 631 N N . ARG A 1 80 ? 17.461 -12.237 -22.269 1.00 42.62 80 ARG A N 1
ATOM 632 C CA . ARG A 1 80 ? 17.517 -12.903 -23.572 1.00 42.62 80 ARG A CA 1
ATOM 633 C C . ARG A 1 80 ? 18.377 -14.126 -23.297 1.00 42.62 80 ARG A C 1
ATOM 635 O O . ARG A 1 80 ? 19.559 -13.961 -23.014 1.00 42.62 80 ARG A O 1
ATOM 642 N N . ARG A 1 81 ? 17.774 -15.319 -23.244 1.00 44.78 81 ARG A N 1
ATOM 643 C CA . ARG A 1 81 ? 18.537 -16.562 -23.259 1.00 44.78 81 ARG A CA 1
ATOM 644 C C . ARG A 1 81 ? 19.366 -16.440 -24.522 1.00 44.78 81 ARG A C 1
ATOM 646 O O . ARG A 1 81 ? 18.818 -16.485 -25.620 1.00 44.78 81 ARG A O 1
ATOM 653 N N . THR A 1 82 ? 20.647 -16.153 -24.352 1.00 44.66 82 THR A N 1
ATOM 654 C CA . THR A 1 82 ? 21.630 -16.336 -25.397 1.00 44.66 82 THR A CA 1
ATOM 655 C C . THR A 1 82 ? 21.424 -17.757 -25.890 1.00 44.66 82 THR A C 1
ATOM 657 O O . THR A 1 82 ? 21.423 -18.718 -25.120 1.00 44.66 82 THR A O 1
ATOM 660 N N . MET A 1 83 ? 21.098 -17.834 -27.171 1.00 44.47 83 MET A N 1
ATOM 661 C CA . MET A 1 83 ? 21.098 -19.044 -27.962 1.00 44.47 83 MET A CA 1
ATOM 662 C C . MET A 1 83 ? 22.506 -19.629 -27.819 1.00 44.47 83 MET A C 1
ATOM 664 O O . MET A 1 83 ? 23.472 -19.015 -28.265 1.00 44.47 83 MET A O 1
ATOM 668 N N . TYR A 1 84 ? 22.631 -20.738 -27.093 1.00 45.97 84 TYR A N 1
ATOM 669 C CA . TYR A 1 84 ? 23.833 -21.555 -27.172 1.00 45.97 84 TYR A CA 1
ATOM 670 C C . TYR A 1 84 ? 23.823 -22.199 -28.565 1.00 45.97 84 TYR A C 1
ATOM 672 O O . TYR A 1 84 ? 22.823 -22.819 -28.935 1.00 45.97 84 TYR A O 1
ATOM 680 N N . CYS A 1 85 ? 24.881 -21.945 -29.338 1.00 41.28 85 CYS A N 1
ATOM 681 C C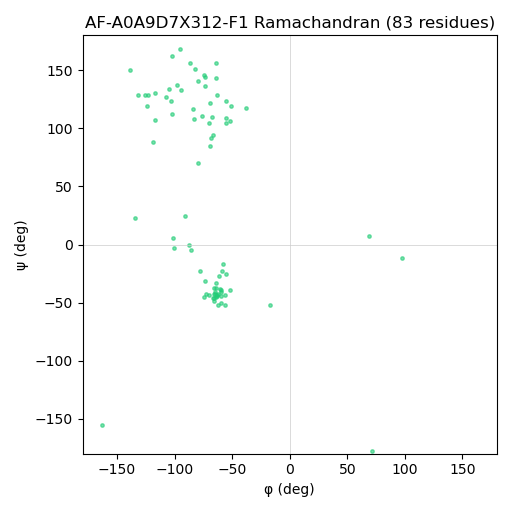A . CYS A 1 85 ? 25.306 -22.799 -30.446 1.00 41.28 85 CYS A CA 1
ATOM 682 C C . CYS A 1 85 ? 25.908 -24.073 -29.845 1.00 41.28 85 CYS A C 1
ATOM 684 O O . CYS A 1 85 ? 26.630 -23.922 -28.828 1.00 41.28 85 CYS A O 1
#

Solvent-accessible surface area (backbone atoms only — not comparable to full-atom values): 5751 Å² total; per-residue (Å²): 134,86,78,83,77,79,87,63,90,80,81,89,83,88,78,93,81,57,94,90,68,84,89,87,86,83,63,68,73,59,51,73,40,69,16,33,103,79,51,78,41,56,49,45,67,64,60,54,50,54,50,49,64,75,36,62,90,53,56,71,67,57,40,48,54,50,53,54,46,54,52,49,59,40,52,64,60,76,74,77,75,74,80,80,130

Sequence (85 aa):
MAIFSASKGYKDHCLDLQNGDSLYLFSDGIIHQ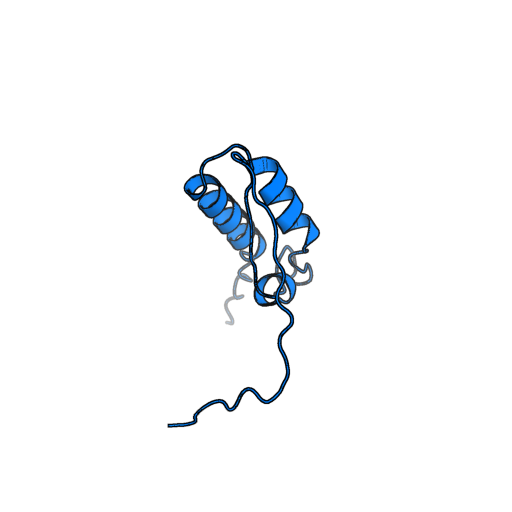FGGGNGRKKFSLKQLTDLLEHHANHDLEH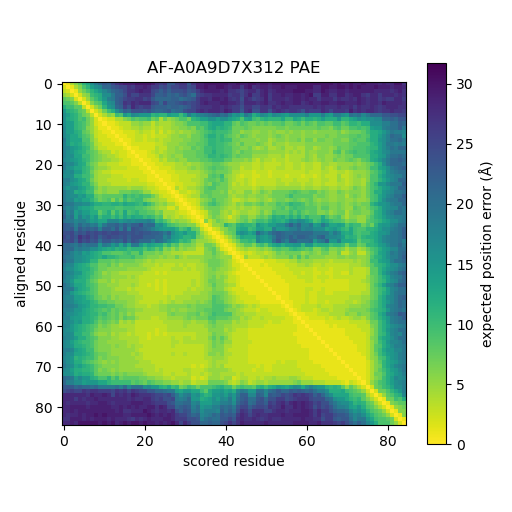IKATTDKAFNDWKAIRTRRTMYC